Protein AF-A0A073KAA3-F1 (afdb_monomer_lite)

Sequence (47 aa):
MKKQSNKNKKQNIKDMSTEQNAIYSDPKDAANMQTVPQPKDYDEIEY

Structure (mmCIF, N/CA/C/O backbone):
data_AF-A0A073KAA3-F1
#
_entry.id   AF-A0A073KAA3-F1
#
loop_
_atom_site.group_PDB
_atom_site.id
_atom_site.type_symbol
_atom_site.label_atom_id
_atom_site.label_alt_id
_atom_site.label_comp_id
_atom_site.label_asym_id
_atom_site.label_entity_id
_atom_site.label_seq_id
_atom_site.pdbx_PDB_ins_code
_atom_site.Cartn_x
_atom_site.Cartn_y
_atom_site.Cartn_z
_atom_site.occupancy
_atom_site.B_iso_or_equiv
_atom_site.auth_seq_i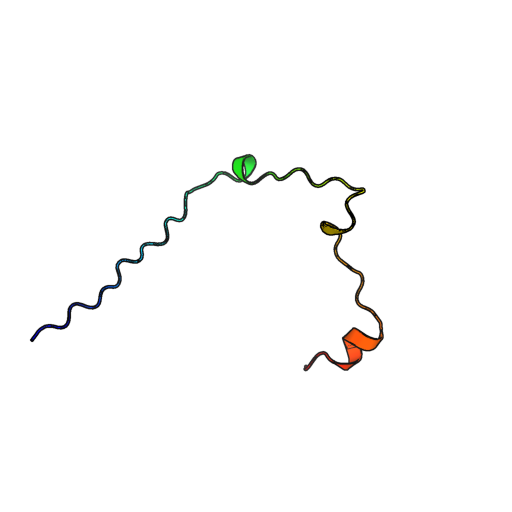d
_atom_site.auth_comp_id
_atom_site.auth_asym_id
_atom_site.auth_atom_id
_atom_site.pdbx_PDB_model_num
ATOM 1 N N . MET A 1 1 ? 24.252 11.388 43.700 1.00 43.66 1 MET A N 1
ATOM 2 C CA . MET A 1 1 ? 23.462 11.757 42.501 1.00 43.66 1 MET A CA 1
ATOM 3 C C . MET A 1 1 ? 22.840 10.502 41.898 1.00 43.66 1 MET A C 1
ATOM 5 O O . MET A 1 1 ? 23.565 9.701 41.326 1.00 43.66 1 MET A O 1
ATOM 9 N N . LYS A 1 2 ? 21.527 10.285 42.052 1.00 45.09 2 LYS A N 1
ATOM 10 C CA . LYS A 1 2 ? 20.819 9.193 41.363 1.00 45.09 2 LYS A CA 1
ATOM 11 C C . LYS A 1 2 ? 20.246 9.756 40.061 1.00 45.09 2 LYS A C 1
ATOM 13 O O . LYS A 1 2 ? 19.294 10.525 40.099 1.00 45.09 2 LYS A O 1
ATOM 18 N N . LYS A 1 3 ? 20.861 9.426 38.921 1.00 59.47 3 LYS A N 1
ATOM 19 C CA . LYS A 1 3 ? 20.331 9.770 37.595 1.00 59.47 3 LYS A CA 1
ATOM 20 C C . LYS A 1 3 ? 19.112 8.880 37.340 1.00 59.47 3 LYS A C 1
ATOM 22 O O . LYS A 1 3 ? 19.262 7.732 36.931 1.00 59.47 3 LYS A O 1
ATOM 27 N N . GLN A 1 4 ? 17.917 9.374 37.657 1.00 59.84 4 GLN A N 1
ATOM 28 C CA . GLN A 1 4 ? 16.679 8.716 37.252 1.00 59.84 4 GLN A CA 1
ATOM 29 C C . GLN A 1 4 ? 16.604 8.786 35.727 1.00 59.84 4 GLN A C 1
ATOM 31 O O . GLN A 1 4 ? 16.525 9.861 35.137 1.00 59.84 4 GLN A O 1
ATOM 36 N N . SER A 1 5 ? 16.723 7.630 35.081 1.00 61.97 5 SER A N 1
ATOM 37 C CA . SER A 1 5 ? 16.524 7.518 33.645 1.00 61.97 5 SER A CA 1
ATOM 38 C C . SER A 1 5 ? 15.049 7.790 33.360 1.00 61.97 5 SER A C 1
ATOM 40 O O . SER A 1 5 ? 14.176 7.023 33.760 1.00 61.97 5 SER A O 1
ATOM 42 N N . ASN A 1 6 ? 14.771 8.904 32.682 1.00 61.78 6 ASN A N 1
ATOM 43 C CA . ASN A 1 6 ? 13.458 9.215 32.129 1.00 61.78 6 ASN A CA 1
ATOM 44 C C . ASN A 1 6 ? 13.115 8.189 31.036 1.00 61.78 6 ASN A C 1
ATOM 46 O O . ASN A 1 6 ? 13.269 8.453 29.849 1.00 61.78 6 ASN A O 1
ATOM 50 N N . LYS A 1 7 ? 12.653 7.000 31.436 1.00 60.97 7 LYS A N 1
ATOM 51 C CA . LYS A 1 7 ? 12.078 5.980 30.542 1.00 60.97 7 LYS A CA 1
ATOM 52 C C . LYS A 1 7 ? 10.558 6.114 30.401 1.00 60.97 7 LYS A C 1
ATOM 54 O O . LYS A 1 7 ? 9.887 5.169 30.011 1.00 60.97 7 LYS A O 1
ATOM 59 N N . ASN A 1 8 ? 10.001 7.289 30.684 1.00 59.72 8 ASN A N 1
ATOM 60 C CA . ASN A 1 8 ? 8.580 7.567 30.489 1.00 59.72 8 ASN A CA 1
ATOM 61 C C . ASN A 1 8 ? 8.358 8.390 29.220 1.00 59.72 8 ASN A C 1
ATOM 63 O O . ASN A 1 8 ? 7.856 9.507 29.264 1.00 59.72 8 ASN A O 1
ATOM 67 N N . LYS A 1 9 ? 8.680 7.809 28.064 1.00 59.91 9 LYS A N 1
ATOM 68 C CA . LYS A 1 9 ? 7.907 8.098 26.855 1.00 59.91 9 LYS A CA 1
ATOM 69 C C . LYS A 1 9 ? 7.089 6.848 26.573 1.00 59.91 9 LYS A C 1
ATOM 71 O O . LYS A 1 9 ? 7.408 6.079 25.674 1.00 59.91 9 LYS A O 1
ATOM 76 N N . LYS A 1 10 ? 6.080 6.605 27.425 1.00 59.78 10 LYS A N 1
ATOM 77 C CA . LYS A 1 10 ? 5.010 5.658 27.102 1.00 59.78 10 LYS A CA 1
ATOM 78 C C . LYS A 1 10 ? 4.433 6.151 25.78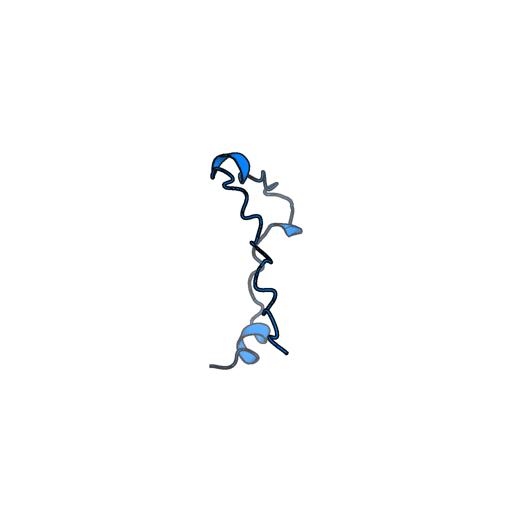5 1.00 59.78 10 LYS A C 1
ATOM 80 O O . LYS A 1 10 ? 3.820 7.217 25.741 1.00 59.78 10 LYS A O 1
ATOM 85 N N . GLN A 1 11 ? 4.754 5.441 24.712 1.00 58.38 11 GLN A N 1
ATOM 86 C CA . GLN A 1 11 ? 4.118 5.650 23.429 1.00 58.38 11 GLN A CA 1
ATOM 87 C C . GLN A 1 11 ? 2.622 5.518 23.689 1.00 58.38 11 GLN A C 1
ATOM 89 O O . GLN A 1 11 ? 2.170 4.522 24.250 1.00 58.38 11 GLN A O 1
ATOM 94 N N . ASN A 1 12 ? 1.885 6.577 23.378 1.00 60.44 12 ASN A N 1
ATOM 95 C CA . ASN A 1 12 ? 0.435 6.573 23.379 1.00 60.44 12 ASN A CA 1
ATOM 96 C C . ASN A 1 12 ? 0.003 5.707 22.193 1.00 60.44 12 ASN A C 1
ATOM 98 O O . ASN A 1 12 ? -0.373 6.223 21.144 1.00 60.44 12 ASN A O 1
ATOM 102 N N . I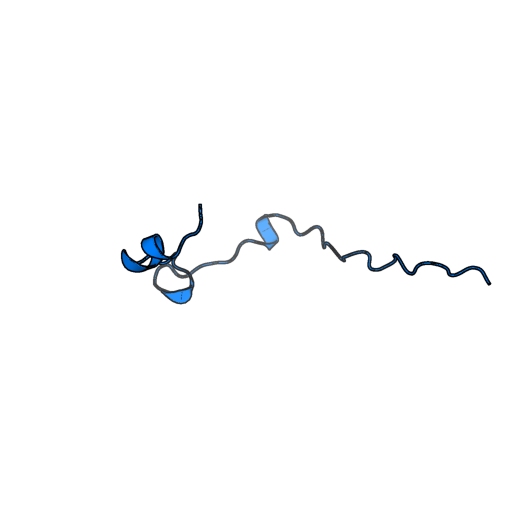LE A 1 13 ? 0.191 4.394 22.317 1.00 63.59 13 ILE A N 1
ATOM 103 C CA . ILE A 1 13 ? -0.403 3.418 21.419 1.00 63.59 13 ILE A CA 1
ATOM 104 C C . ILE A 1 13 ? -1.875 3.475 21.800 1.00 63.59 13 ILE A C 1
ATOM 106 O O . ILE A 1 13 ? -2.302 2.840 22.758 1.00 63.59 13 ILE A O 1
ATOM 110 N N . LYS A 1 14 ? -2.622 4.372 21.150 1.00 68.06 14 LYS A N 1
ATOM 111 C CA . LYS A 1 14 ? -4.076 4.313 21.209 1.00 68.06 14 LYS A CA 1
ATOM 112 C C . LYS A 1 14 ? -4.437 2.925 20.701 1.00 68.06 14 LYS A C 1
ATOM 114 O O . LYS A 1 14 ? -4.071 2.596 19.574 1.00 68.06 14 LYS A O 1
ATOM 119 N N . ASP A 1 15 ? -5.122 2.145 21.526 1.00 64.88 15 ASP A N 1
ATOM 120 C CA . ASP A 1 15 ? -5.737 0.876 21.143 1.00 64.88 15 ASP A CA 1
ATOM 121 C C . ASP A 1 15 ? -6.858 1.167 20.131 1.00 64.88 15 ASP A C 1
ATOM 123 O O . ASP A 1 15 ? -8.044 1.171 20.454 1.00 64.88 15 ASP A O 1
ATOM 127 N N . MET A 1 16 ? -6.477 1.543 18.910 1.00 69.50 16 MET A N 1
ATOM 128 C CA . MET A 1 16 ? -7.408 1.781 17.819 1.00 69.50 16 MET A CA 1
ATOM 129 C C . MET A 1 16 ? -7.832 0.424 17.282 1.00 69.50 16 MET A C 1
ATOM 131 O O . MET A 1 16 ? -6.988 -0.382 16.881 1.00 69.50 16 MET A O 1
ATOM 135 N N . SER A 1 17 ? -9.140 0.163 17.287 1.00 79.19 17 SER A N 1
ATOM 136 C CA . SER A 1 17 ? -9.673 -1.047 16.669 1.00 79.19 17 SER A CA 1
ATOM 137 C C . SER A 1 17 ? -9.332 -1.059 15.176 1.00 79.19 17 SER A C 1
ATOM 139 O O . SER A 1 17 ? -9.156 -0.013 14.548 1.00 79.19 17 SER A O 1
ATOM 141 N N . THR A 1 18 ? -9.233 -2.248 14.584 1.00 75.06 18 THR A N 1
ATOM 142 C CA . THR A 1 18 ? -8.976 -2.421 13.141 1.00 75.06 18 THR A CA 1
ATOM 143 C C . THR A 1 18 ? -9.956 -1.625 12.277 1.00 75.06 18 THR A C 1
ATOM 145 O O . THR A 1 18 ? -9.566 -1.063 11.260 1.00 75.06 18 THR A O 1
ATOM 148 N N . GLU A 1 19 ? -11.200 -1.502 12.731 1.00 77.44 19 GLU A N 1
ATOM 149 C CA . GLU A 1 19 ? -12.269 -0.723 12.099 1.00 77.44 19 GLU A CA 1
ATOM 150 C C . GLU A 1 19 ? -11.977 0.785 12.076 1.00 77.44 19 GLU A C 1
ATOM 152 O O . GLU A 1 19 ? -12.291 1.460 11.101 1.00 77.44 19 GLU A O 1
ATOM 157 N N . GLN A 1 20 ? -11.333 1.322 13.117 1.00 79.50 20 GLN A N 1
ATOM 158 C CA . GLN A 1 20 ? -10.935 2.734 13.183 1.00 79.50 20 GLN A CA 1
ATOM 159 C C . GLN A 1 20 ? -9.705 3.051 12.322 1.00 79.50 20 GLN A C 1
ATOM 161 O O . GLN A 1 20 ? -9.430 4.221 12.063 1.00 79.50 20 GLN A O 1
ATOM 166 N N . ASN A 1 21 ? -8.977 2.021 11.881 1.00 78.31 21 ASN A N 1
ATOM 167 C CA . ASN A 1 21 ? -7.834 2.136 10.978 1.00 78.31 21 ASN A CA 1
ATOM 168 C C . ASN A 1 21 ? -8.212 1.867 9.511 1.00 78.31 21 ASN A C 1
ATOM 170 O O . ASN A 1 21 ? -7.332 1.826 8.652 1.00 78.31 21 ASN A O 1
ATOM 174 N N . ALA A 1 22 ? -9.499 1.669 9.206 1.00 81.12 22 ALA A N 1
ATOM 175 C CA . ALA A 1 22 ? -9.956 1.515 7.835 1.00 81.12 22 ALA A CA 1
ATOM 176 C C . ALA A 1 22 ? -9.812 2.852 7.088 1.00 81.12 22 ALA A C 1
ATOM 178 O O . ALA A 1 22 ? -10.532 3.813 7.355 1.00 81.12 22 ALA A O 1
ATOM 179 N N . ILE A 1 23 ? -8.873 2.908 6.146 1.00 81.81 23 ILE A N 1
ATOM 180 C CA . ILE A 1 23 ? -8.694 4.043 5.239 1.00 81.81 23 ILE A CA 1
ATOM 181 C C . ILE A 1 23 ? -9.304 3.651 3.895 1.00 81.81 23 ILE A C 1
ATOM 183 O O . ILE A 1 23 ? -8.961 2.611 3.335 1.00 81.81 23 ILE A O 1
ATOM 187 N N . TYR A 1 24 ? -10.213 4.477 3.375 1.00 82.75 24 TYR A N 1
ATOM 188 C CA . TYR A 1 24 ? -10.695 4.326 2.005 1.00 82.75 24 TYR A CA 1
ATOM 189 C C . TYR A 1 24 ? -9.605 4.806 1.043 1.00 82.75 24 TYR A C 1
ATOM 191 O O . TYR A 1 24 ? -9.293 5.996 1.007 1.00 82.75 24 TYR A O 1
ATOM 199 N N . SER A 1 25 ? -9.023 3.888 0.277 1.00 82.19 25 SER A N 1
ATOM 200 C CA . SER A 1 25 ? -8.136 4.212 -0.836 1.00 82.19 25 SER A CA 1
ATOM 201 C C . SER A 1 25 ? -8.949 4.300 -2.128 1.00 82.19 25 SER A C 1
ATOM 203 O O . SER A 1 25 ? -9.665 3.366 -2.489 1.00 82.19 25 SER A O 1
ATOM 205 N N . ASP A 1 26 ? -8.857 5.428 -2.837 1.00 85.12 26 ASP A N 1
ATOM 206 C CA . ASP A 1 26 ? -9.425 5.525 -4.182 1.00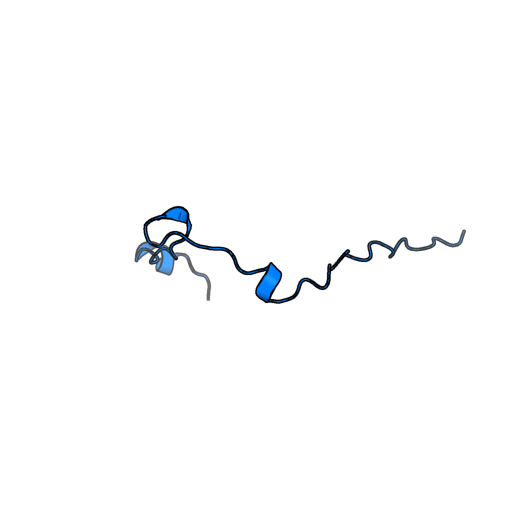 85.12 26 ASP A CA 1
ATOM 207 C C . ASP A 1 26 ? -8.599 4.631 -5.126 1.00 85.12 26 ASP A C 1
ATOM 209 O O . ASP A 1 26 ? -7.392 4.844 -5.259 1.00 85.12 26 ASP A O 1
ATOM 213 N N . PRO A 1 27 ? -9.207 3.644 -5.810 1.00 80.50 27 PRO A N 1
ATOM 214 C CA . PRO A 1 27 ? -8.498 2.781 -6.753 1.00 80.50 27 PRO A CA 1
ATOM 215 C C . PRO A 1 27 ? -7.948 3.524 -7.979 1.00 80.50 27 PRO A C 1
ATOM 217 O O . PRO A 1 27 ? -7.241 2.920 -8.777 1.00 80.50 27 PRO A O 1
ATOM 220 N N . LYS A 1 28 ? -8.283 4.802 -8.181 1.00 84.81 28 LYS A N 1
ATOM 221 C CA . LYS A 1 28 ? -7.713 5.655 -9.236 1.00 84.81 28 LYS A CA 1
ATOM 222 C C . LYS A 1 28 ? -6.610 6.575 -8.723 1.00 84.81 28 LYS A C 1
ATOM 224 O O . LYS A 1 28 ? -5.946 7.221 -9.533 1.00 84.81 28 LYS A O 1
ATOM 229 N N . ASP A 1 29 ? -6.413 6.639 -7.409 1.0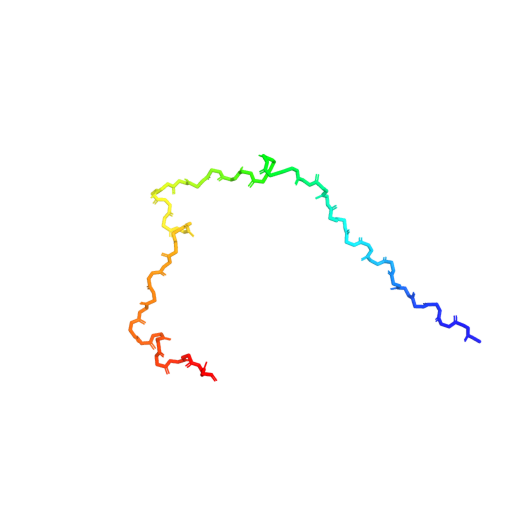0 85.50 29 ASP A N 1
ATOM 230 C CA . ASP A 1 29 ? -5.345 7.425 -6.817 1.00 85.50 29 ASP A CA 1
ATOM 231 C C . ASP A 1 29 ? -4.017 6.678 -6.963 1.00 85.50 29 ASP A C 1
ATOM 233 O O . ASP A 1 29 ? -3.692 5.756 -6.210 1.00 85.50 29 ASP A O 1
ATOM 237 N N . ALA A 1 30 ? -3.246 7.093 -7.968 1.00 78.19 30 ALA A N 1
ATOM 238 C CA . ALA A 1 30 ? -1.929 6.546 -8.262 1.00 78.19 30 ALA A CA 1
ATOM 239 C C . ALA A 1 30 ? -0.950 6.681 -7.081 1.00 78.19 30 ALA A C 1
ATOM 241 O O . ALA A 1 30 ? 0.006 5.912 -7.013 1.00 78.19 30 ALA A O 1
ATOM 242 N N . ALA A 1 31 ? -1.185 7.609 -6.143 1.00 82.38 31 ALA A N 1
ATOM 243 C CA . ALA A 1 31 ? -0.342 7.777 -4.961 1.00 82.38 31 ALA A CA 1
ATOM 244 C C . ALA A 1 31 ? -0.515 6.642 -3.935 1.00 82.38 31 ALA A C 1
ATOM 246 O O . ALA A 1 31 ? 0.393 6.392 -3.147 1.00 82.38 31 ALA A O 1
ATOM 247 N N . ASN A 1 32 ? -1.653 5.937 -3.963 1.00 81.31 32 ASN A N 1
ATOM 248 C CA . ASN A 1 32 ? -1.940 4.807 -3.074 1.00 81.31 32 ASN A CA 1
ATOM 249 C C . ASN A 1 32 ? -1.634 3.446 -3.717 1.00 81.31 32 ASN A C 1
ATOM 251 O O . ASN A 1 32 ? -1.902 2.406 -3.112 1.00 81.31 32 ASN A O 1
ATOM 255 N N . MET A 1 33 ? -1.105 3.426 -4.943 1.00 83.00 33 MET A N 1
ATOM 256 C CA . MET A 1 33 ? -0.732 2.185 -5.610 1.00 83.00 33 MET A CA 1
ATOM 257 C C . MET A 1 33 ? 0.703 1.791 -5.282 1.00 83.00 33 MET A C 1
ATOM 259 O O . MET A 1 33 ? 1.620 2.606 -5.355 1.00 83.00 33 MET A O 1
ATOM 263 N N . GLN A 1 34 ? 0.904 0.504 -4.988 1.00 83.06 34 GLN A N 1
ATOM 264 C CA . GLN A 1 34 ? 2.241 -0.074 -4.962 1.00 83.06 34 GLN A CA 1
ATOM 265 C C . GLN A 1 34 ? 2.852 0.072 -6.356 1.00 83.06 34 GLN A C 1
ATOM 267 O O . GLN A 1 34 ? 2.327 -0.467 -7.334 1.00 83.06 34 GLN A O 1
ATOM 272 N N . THR A 1 35 ? 3.964 0.793 -6.451 1.00 81.38 35 THR A N 1
ATOM 273 C CA . THR A 1 35 ? 4.691 0.912 -7.710 1.00 81.38 35 THR A CA 1
ATOM 274 C C . THR A 1 35 ? 5.354 -0.419 -8.045 1.00 81.38 35 THR A C 1
ATOM 276 O O . THR A 1 35 ? 5.853 -1.139 -7.175 1.00 81.38 35 THR A O 1
ATOM 279 N N . VAL A 1 36 ? 5.336 -0.769 -9.330 1.00 85.94 36 VAL A N 1
ATOM 280 C CA . VAL A 1 36 ? 6.118 -1.895 -9.839 1.00 85.94 36 VAL A CA 1
ATOM 281 C C . VAL A 1 36 ? 7.574 -1.426 -9.920 1.00 85.94 36 VAL A C 1
ATOM 283 O O . VAL A 1 36 ? 7.817 -0.419 -10.600 1.00 85.94 36 VAL A O 1
ATOM 286 N N . PRO A 1 37 ? 8.524 -2.102 -9.243 1.00 86.81 37 PRO A N 1
ATOM 287 C CA . PRO A 1 37 ? 9.931 -1.733 -9.318 1.00 86.81 37 PRO A CA 1
ATOM 288 C C . PRO A 1 37 ? 10.409 -1.764 -10.769 1.00 86.81 37 PRO A C 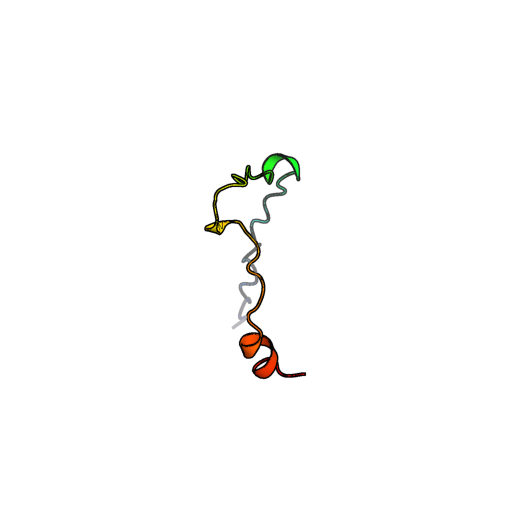1
ATOM 290 O O . PRO A 1 37 ? 10.037 -2.648 -11.549 1.00 86.81 37 PRO A O 1
ATOM 293 N N . GLN A 1 38 ? 11.214 -0.782 -11.150 1.00 87.06 38 GLN A N 1
ATOM 294 C CA . GLN A 1 38 ? 11.845 -0.767 -12.456 1.00 87.06 38 GLN A CA 1
ATOM 295 C C . GLN A 1 38 ? 12.955 -1.823 -12.495 1.00 87.06 38 GLN A C 1
ATOM 297 O O . GLN A 1 38 ? 13.605 -2.063 -11.483 1.00 87.06 38 GLN A O 1
ATOM 302 N N . PRO A 1 39 ? 13.251 -2.418 -13.662 1.00 84.56 39 PRO A N 1
ATOM 303 C CA . PRO A 1 39 ? 14.353 -3.370 -13.808 1.00 84.56 39 PRO A CA 1
ATOM 304 C C . PRO A 1 39 ? 15.694 -2.875 -13.235 1.00 84.56 39 PRO A C 1
ATOM 306 O O . PRO A 1 39 ? 16.427 -3.660 -12.652 1.00 84.56 39 PRO A O 1
ATOM 309 N N . LYS A 1 40 ? 15.974 -1.569 -13.342 1.00 81.94 40 LYS A N 1
ATOM 310 C CA . LYS A 1 40 ? 17.183 -0.925 -12.796 1.00 81.94 40 LYS A CA 1
ATOM 311 C C . LYS A 1 40 ? 17.213 -0.882 -11.268 1.00 81.94 40 LYS A C 1
ATOM 313 O O . LYS A 1 40 ? 18.288 -0.876 -10.688 1.00 81.94 40 LYS A O 1
ATOM 318 N N . ASP A 1 41 ? 16.044 -0.880 -10.630 1.00 82.12 41 ASP A N 1
ATOM 319 C CA . ASP A 1 41 ? 15.927 -0.843 -9.172 1.00 82.12 41 ASP A CA 1
ATOM 320 C C . ASP A 1 41 ? 16.391 -2.170 -8.555 1.00 82.12 41 ASP A C 1
ATOM 322 O O . ASP A 1 41 ? 16.769 -2.198 -7.391 1.00 82.12 41 ASP A O 1
ATOM 326 N N . TYR A 1 42 ? 16.385 -3.266 -9.328 1.00 80.12 42 TYR A N 1
ATOM 327 C CA . TYR A 1 42 ? 16.862 -4.579 -8.885 1.00 80.12 42 TYR A CA 1
ATOM 328 C C . TYR A 1 42 ? 18.389 -4.693 -8.859 1.00 80.12 42 TYR A C 1
ATOM 330 O O . TYR A 1 42 ? 18.917 -5.471 -8.068 1.00 80.12 42 TYR A O 1
ATOM 338 N N . ASP A 1 43 ? 19.091 -3.918 -9.688 1.00 79.62 43 ASP A N 1
ATOM 339 C CA . ASP A 1 43 ? 20.558 -3.920 -9.743 1.00 79.62 43 ASP A CA 1
ATOM 340 C C . ASP A 1 43 ? 21.183 -3.221 -8.517 1.00 79.62 43 ASP A C 1
ATOM 342 O O . ASP A 1 43 ? 22.341 -3.468 -8.186 1.00 79.62 43 ASP A O 1
ATOM 346 N N . GLU A 1 44 ? 20.418 -2.365 -7.828 1.00 74.88 44 GLU A N 1
ATOM 347 C CA . GLU A 1 44 ? 20.851 -1.584 -6.658 1.00 74.88 44 GLU A CA 1
ATOM 348 C C . GLU A 1 44 ? 20.490 -2.234 -5.307 1.00 74.88 44 GLU A C 1
ATOM 350 O O . GLU A 1 44 ? 20.800 -1.678 -4.252 1.00 74.88 44 GLU A O 1
ATOM 355 N N . ILE A 1 45 ? 19.841 -3.404 -5.300 1.00 77.25 45 ILE A N 1
ATOM 356 C CA . ILE A 1 45 ? 19.451 -4.080 -4.054 1.00 77.25 45 ILE A CA 1
ATOM 357 C C . ILE A 1 45 ? 20.626 -4.929 -3.553 1.00 77.25 45 ILE A C 1
ATOM 359 O O . ILE A 1 45 ? 20.997 -5.923 -4.176 1.00 77.25 45 ILE A O 1
ATOM 363 N N . GLU A 1 46 ? 21.218 -4.545 -2.421 1.00 76.25 46 GLU A N 1
ATOM 364 C CA . GLU A 1 46 ? 22.234 -5.359 -1.741 1.00 76.25 46 GLU A CA 1
ATOM 365 C C . GLU A 1 46 ? 21.607 -6.645 -1.157 1.00 76.25 46 GLU A C 1
ATOM 367 O O . GLU A 1 46 ? 20.507 -6.603 -0.597 1.00 76.25 46 GLU A O 1
ATOM 372 N N . TYR A 1 47 ? 22.303 -7.782 -1.309 1.00 75.38 47 TYR A N 1
ATOM 373 C CA . TYR A 1 47 ? 21.872 -9.120 -0.857 1.00 75.38 47 TYR A CA 1
ATOM 374 C C . TYR A 1 47 ? 22.122 -9.378 0.633 1.00 75.38 47 TYR A C 1
ATOM 376 O O . TYR A 1 47 ? 23.209 -8.999 1.128 1.00 75.38 47 TYR A O 1
#

Organism: NCBI:txid574375

Foldseek 3Di:
DDPDPPPPPPPPPPPQPPVNVDDDDDPPPPVPDDDDDDPVNVVPDDD

Radius of gyration: 21.17 Å; chains: 1; bounding box: 36×21×56 Å

pLDDT: mean 73.86, std 11.14, range [43.66, 87.06]

Secondary structure (DSSP, 8-state):
-----------------GGGG-----TT-GGGSPPPPPGGGGTT---